Protein AF-A0A925X0X8-F1 (afdb_monomer_lite)

Foldseek 3Di:
DDDDDDDDDDDDCPDPDPDQLKDWDDDVVLPDIDIFQFDDPDVRSNVVNVVVRVVCCVVVVVVSVVVVPPPPPDD

Secondary structure (DSSP, 8-state):
-------------TTT-SS--EEEEEEGGGTEEEEEE--SSTHHHHHHHHHHHHHHHHHHHHHHHHHSS------

Sequence (75 aa):
MSFSLDYALKTHPGLVRPLNEDAIGADPSCGLFVLADGLGGYNAGEVASVMAISSVLERLASAIDKFDEDDGAFT

pLDDT: mean 86.17, std 13.56, range [43.5, 97.81]

Structure (mmCIF, N/CA/C/O backbone):
data_AF-A0A925X0X8-F1
#
_entry.id   AF-A0A925X0X8-F1
#
loop_
_atom_site.group_PDB
_atom_site.id
_atom_site.type_symbol
_atom_site.label_atom_id
_atom_site.label_alt_id
_atom_site.label_comp_id
_atom_site.label_asym_id
_atom_site.label_entity_id
_atom_site.label_seq_id
_atom_site.pdbx_PDB_ins_code
_atom_site.Cartn_x
_atom_site.Cartn_y
_atom_site.Cartn_z
_atom_site.occupancy
_atom_site.B_iso_or_equiv
_atom_site.auth_seq_id
_atom_site.auth_comp_id
_atom_site.auth_asym_id
_atom_site.auth_atom_id
_atom_site.pdbx_PDB_model_num
ATOM 1 N N . MET A 1 1 ? 11.802 -7.704 -25.750 1.00 49.00 1 MET A N 1
ATOM 2 C CA . MET A 1 1 ? 11.077 -8.932 -25.348 1.00 49.00 1 MET A CA 1
ATOM 3 C C . MET A 1 1 ? 9.838 -8.451 -24.609 1.00 49.00 1 MET A C 1
ATOM 5 O O . MET A 1 1 ? 10.012 -7.705 -23.662 1.00 49.00 1 MET A O 1
ATOM 9 N N . SER A 1 2 ? 8.622 -8.734 -25.083 1.00 69.06 2 SER A N 1
ATOM 10 C CA . SER A 1 2 ? 7.400 -8.292 -24.391 1.00 69.06 2 SER A CA 1
ATOM 11 C C . SER A 1 2 ? 6.967 -9.390 -23.424 1.00 69.06 2 SER A C 1
ATOM 13 O O . SER A 1 2 ? 6.768 -10.530 -23.845 1.00 69.06 2 SER A O 1
ATOM 15 N N . PHE A 1 3 ? 6.870 -9.056 -22.140 1.00 70.81 3 PHE A N 1
ATOM 16 C CA . PHE A 1 3 ? 6.260 -9.908 -21.126 1.00 70.81 3 PHE A CA 1
ATOM 17 C C . PHE A 1 3 ? 4.834 -9.409 -20.882 1.00 70.81 3 PHE A C 1
ATOM 19 O O . PHE A 1 3 ? 4.608 -8.208 -20.760 1.00 70.81 3 PHE A O 1
ATOM 26 N N . SER A 1 4 ? 3.870 -10.328 -20.853 1.00 80.38 4 SER A N 1
ATOM 27 C CA . SER A 1 4 ? 2.479 -10.048 -20.492 1.00 80.38 4 SER A CA 1
ATOM 28 C C . SER A 1 4 ? 2.211 -10.680 -19.132 1.00 80.38 4 SER A C 1
ATOM 30 O O . SER A 1 4 ? 2.595 -11.828 -18.904 1.00 80.38 4 SER A O 1
ATOM 32 N N . LEU A 1 5 ? 1.616 -9.909 -18.224 1.00 85.12 5 LEU A N 1
ATOM 33 C CA . LEU A 1 5 ? 1.381 -10.314 -16.847 1.00 85.12 5 LEU A CA 1
ATOM 34 C C . LEU A 1 5 ? -0.116 -10.257 -16.542 1.00 85.12 5 LEU A C 1
ATOM 36 O O . LEU A 1 5 ? -0.706 -9.178 -16.519 1.00 85.12 5 LEU A O 1
ATOM 40 N N . ASP A 1 6 ? -0.711 -11.417 -16.279 1.00 92.50 6 ASP A N 1
ATOM 41 C CA . ASP A 1 6 ? -2.077 -11.514 -15.772 1.00 92.50 6 ASP A CA 1
ATOM 42 C C . ASP A 1 6 ? -2.070 -11.318 -14.254 1.00 92.50 6 ASP A C 1
ATOM 44 O O . ASP A 1 6 ? -1.343 -12.002 -13.529 1.00 92.50 6 ASP A O 1
ATOM 48 N N . TYR A 1 7 ? -2.881 -10.388 -13.753 1.00 93.25 7 TYR A N 1
ATOM 49 C CA . TYR A 1 7 ? -2.918 -10.067 -12.329 1.00 93.25 7 TYR A CA 1
ATOM 50 C C . TYR A 1 7 ? -4.317 -9.665 -11.859 1.00 93.25 7 TYR A C 1
ATOM 52 O O . TYR A 1 7 ? -5.187 -9.279 -12.638 1.00 93.25 7 TYR A O 1
ATOM 60 N N . ALA A 1 8 ? -4.524 -9.743 -10.546 1.00 95.88 8 ALA A N 1
ATOM 61 C CA . ALA A 1 8 ? -5.718 -9.256 -9.875 1.00 95.88 8 ALA A CA 1
ATOM 62 C C . ALA A 1 8 ? -5.338 -8.668 -8.514 1.00 95.88 8 ALA A C 1
ATOM 64 O O . ALA A 1 8 ? -4.409 -9.138 -7.859 1.00 95.88 8 ALA A O 1
ATOM 65 N N . LEU A 1 9 ? -6.086 -7.658 -8.080 1.00 96.50 9 LEU A N 1
ATOM 66 C CA . LEU A 1 9 ? -5.911 -6.996 -6.792 1.00 96.50 9 LEU A CA 1
ATOM 67 C C . LEU A 1 9 ? -7.177 -7.198 -5.956 1.00 96.50 9 LEU A C 1
ATOM 69 O O . LEU A 1 9 ? -8.287 -6.948 -6.425 1.00 96.50 9 LEU A O 1
ATOM 73 N N . LYS A 1 10 ? -7.022 -7.667 -4.715 1.00 96.81 10 LYS A N 1
ATOM 74 C CA . LYS A 1 10 ? -8.122 -7.802 -3.755 1.00 96.81 10 LYS A CA 1
ATOM 75 C C . LYS A 1 10 ? -7.615 -7.612 -2.329 1.00 96.81 10 LYS A C 1
ATOM 77 O O . LYS A 1 10 ? -6.611 -8.205 -1.955 1.00 96.81 10 LYS A O 1
ATOM 82 N N . THR A 1 11 ? -8.343 -6.836 -1.532 1.00 96.44 11 THR A N 1
ATOM 83 C CA . THR A 1 11 ? -8.105 -6.673 -0.090 1.00 96.44 11 THR A CA 1
ATOM 84 C C . THR A 1 11 ? -9.429 -6.760 0.682 1.00 96.44 11 THR A C 1
ATOM 86 O O . THR A 1 11 ? -10.503 -6.641 0.084 1.00 96.44 11 THR A O 1
ATOM 89 N N . HIS A 1 12 ? -9.374 -7.044 1.987 1.00 95.50 12 HIS A N 1
ATOM 90 C CA . HIS A 1 12 ? -10.541 -7.191 2.860 1.00 95.50 12 HIS A CA 1
ATOM 91 C C . HIS A 1 12 ? -10.184 -6.826 4.313 1.00 95.50 12 HIS A C 1
ATOM 93 O O . HIS A 1 12 ? -9.164 -7.308 4.798 1.00 95.50 12 HIS A O 1
ATOM 99 N N . PRO A 1 13 ? -11.054 -6.130 5.073 1.00 93.62 13 PRO A N 1
ATOM 100 C CA . PRO A 1 13 ? -10.815 -5.759 6.484 1.00 93.62 13 PRO A CA 1
ATOM 101 C C . PRO A 1 13 ? -10.717 -6.940 7.480 1.00 93.62 13 PRO A C 1
ATOM 103 O O . PRO A 1 13 ? -10.618 -6.758 8.693 1.00 93.62 13 PRO A O 1
ATOM 106 N N . GLY A 1 14 ? -10.778 -8.181 6.999 1.00 95.25 14 GLY A N 1
ATOM 107 C CA . GLY A 1 14 ? -11.002 -9.365 7.834 1.00 95.25 14 GLY A CA 1
ATOM 108 C C . GLY A 1 14 ? -12.379 -9.386 8.521 1.00 95.25 14 GLY A C 1
ATOM 109 O O . GLY A 1 14 ? -13.337 -8.791 8.041 1.00 95.25 14 GLY A O 1
ATOM 110 N N . LEU A 1 15 ? -12.484 -10.132 9.626 1.00 96.56 15 LEU A N 1
ATOM 111 C CA . LEU A 1 15 ? -13.744 -10.364 10.358 1.00 96.56 15 LEU A CA 1
ATOM 112 C C . LEU A 1 15 ? -13.915 -9.479 11.604 1.00 96.56 15 LEU A C 1
ATOM 114 O O . LEU A 1 15 ? -14.983 -9.475 12.208 1.00 96.56 15 LEU A O 1
ATOM 118 N N . VAL A 1 16 ? -12.849 -8.794 12.028 1.00 94.44 16 VAL A N 1
ATOM 119 C CA . VAL A 1 16 ? -12.774 -8.119 13.337 1.00 94.44 16 VAL A CA 1
ATOM 120 C C . VAL A 1 16 ? -12.692 -6.604 13.194 1.00 94.44 16 VAL A C 1
ATOM 122 O O . VAL A 1 16 ? -13.302 -5.883 13.980 1.00 94.44 16 VAL A O 1
ATOM 125 N N . ARG A 1 17 ? -11.919 -6.108 12.221 1.00 89.44 17 ARG A N 1
ATOM 126 C CA . ARG A 1 17 ? -11.711 -4.670 12.053 1.00 89.44 17 ARG A CA 1
ATOM 127 C C . ARG A 1 17 ? -12.907 -4.057 11.314 1.00 89.44 17 ARG A C 1
ATOM 129 O O . ARG A 1 17 ? -13.367 -4.639 10.334 1.00 89.44 17 ARG A O 1
ATOM 136 N N . PRO A 1 18 ? -13.402 -2.886 11.750 1.00 87.94 18 PRO A N 1
ATOM 137 C CA . PRO A 1 18 ? -14.500 -2.199 11.070 1.00 87.94 18 PRO A CA 1
ATOM 138 C C . PRO A 1 18 ? -14.058 -1.509 9.773 1.00 87.94 18 PRO A C 1
ATOM 140 O O . PRO A 1 18 ? -14.888 -1.238 8.912 1.00 87.94 18 PRO A O 1
ATOM 143 N N . LEU A 1 19 ? -12.764 -1.207 9.648 1.00 89.88 19 LEU A N 1
ATOM 144 C CA . LEU A 1 19 ? -12.165 -0.508 8.518 1.00 89.88 19 LEU A CA 1
ATOM 145 C C . LEU A 1 19 ? -10.940 -1.277 8.036 1.00 89.88 19 LEU A C 1
ATOM 147 O O . LEU A 1 19 ? -10.253 -1.928 8.828 1.00 89.88 19 LEU A O 1
ATOM 151 N N . ASN A 1 20 ? -10.703 -1.206 6.730 1.00 93.62 20 ASN A N 1
ATOM 152 C CA . ASN A 1 20 ? -9.522 -1.773 6.110 1.00 93.62 20 ASN A CA 1
ATOM 153 C C . ASN A 1 20 ? -8.466 -0.678 5.973 1.00 93.62 20 ASN A C 1
ATOM 155 O O . ASN A 1 20 ? -8.686 0.279 5.239 1.00 93.62 20 ASN A O 1
ATOM 159 N N . GLU A 1 21 ? -7.348 -0.819 6.676 1.00 94.94 21 GLU A N 1
ATOM 160 C CA . GLU A 1 21 ? -6.218 0.107 6.558 1.00 94.94 21 GLU A CA 1
ATOM 161 C C . GLU A 1 21 ? -5.185 -0.396 5.530 1.00 94.94 21 GLU A C 1
ATOM 163 O O . GLU A 1 21 ? -4.213 0.302 5.252 1.00 94.94 21 GLU A O 1
ATOM 168 N N . ASP A 1 22 ? -5.413 -1.557 4.904 1.00 95.31 22 ASP A N 1
ATOM 169 C CA . ASP A 1 22 ? -4.569 -2.084 3.833 1.00 95.31 22 ASP A CA 1
ATOM 170 C C . ASP A 1 22 ? -4.905 -1.412 2.491 1.00 95.31 22 ASP A C 1
ATOM 172 O O . ASP A 1 22 ? -6.067 -1.368 2.074 1.00 95.31 22 ASP A O 1
ATOM 176 N N . ALA A 1 23 ? -3.880 -0.997 1.749 1.00 96.62 23 ALA A N 1
ATOM 177 C CA . ALA A 1 23 ? -3.996 -0.520 0.374 1.00 96.62 23 ALA A CA 1
ATOM 178 C C . ALA A 1 23 ? -3.123 -1.361 -0.568 1.00 96.62 23 ALA A C 1
ATOM 180 O O . ALA A 1 23 ? -2.015 -1.767 -0.222 1.00 96.62 23 ALA A O 1
ATOM 181 N N . ILE A 1 24 ? -3.623 -1.616 -1.777 1.00 97.81 24 ILE A N 1
ATOM 182 C CA . ILE A 1 24 ? -2.921 -2.359 -2.830 1.00 97.81 24 ILE A CA 1
ATOM 183 C C . ILE A 1 24 ? -2.957 -1.573 -4.136 1.00 97.81 24 ILE A C 1
ATOM 185 O O . ILE A 1 24 ? -3.976 -0.972 -4.473 1.00 97.81 24 ILE A O 1
ATOM 189 N N . GLY A 1 25 ? -1.859 -1.603 -4.882 1.00 96.50 25 GLY A N 1
ATOM 190 C CA . GLY A 1 25 ? -1.735 -0.949 -6.180 1.00 96.50 25 GLY A CA 1
ATOM 191 C C . GLY A 1 25 ? -0.796 -1.715 -7.101 1.00 96.50 25 GLY A C 1
ATOM 192 O O . GLY A 1 25 ? 0.013 -2.526 -6.650 1.00 96.50 25 GLY A O 1
ATOM 193 N N . ALA A 1 26 ? -0.917 -1.473 -8.400 1.00 95.19 26 ALA A N 1
ATOM 194 C CA . ALA A 1 26 ? -0.046 -2.069 -9.401 1.00 95.19 26 ALA A CA 1
ATOM 195 C C . ALA A 1 26 ? 0.128 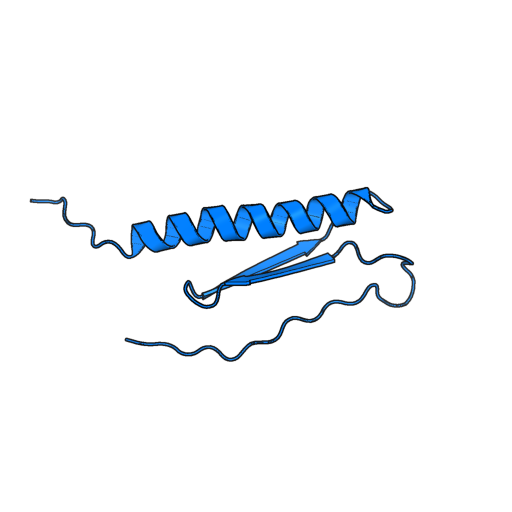-1.123 -10.588 1.00 95.19 26 ALA A C 1
ATOM 197 O O . ALA A 1 26 ? -0.820 -0.437 -10.973 1.00 95.19 26 ALA A O 1
ATOM 198 N N . ASP A 1 27 ? 1.314 -1.156 -11.180 1.00 92.12 27 ASP A N 1
ATOM 199 C CA . ASP A 1 27 ? 1.606 -0.610 -12.497 1.00 92.12 27 ASP A CA 1
ATOM 200 C C . ASP A 1 27 ? 2.240 -1.719 -13.357 1.00 92.12 27 ASP A C 1
ATOM 202 O O . ASP A 1 27 ? 3.440 -1.990 -13.269 1.00 92.12 27 ASP A O 1
ATOM 206 N N . PRO A 1 28 ? 1.435 -2.407 -14.183 1.00 88.88 28 PRO A N 1
ATOM 207 C CA . PRO A 1 28 ? 1.912 -3.509 -15.012 1.00 88.88 28 PRO A CA 1
ATOM 208 C C . PR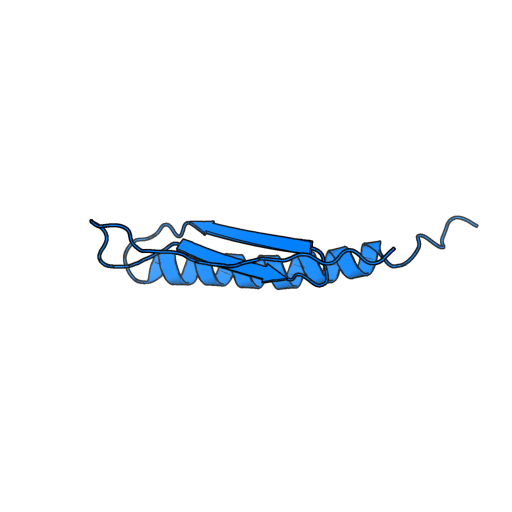O A 1 28 ? 2.873 -3.070 -16.112 1.00 88.88 28 PRO A C 1
ATOM 210 O O . PRO A 1 28 ? 3.613 -3.914 -16.613 1.00 88.88 28 PRO A O 1
ATOM 213 N N . SER A 1 29 ? 2.859 -1.788 -16.500 1.00 85.56 29 SER A N 1
ATOM 214 C CA . SER A 1 29 ? 3.719 -1.279 -17.574 1.00 85.56 29 SER A CA 1
ATOM 215 C C . SER A 1 29 ? 5.199 -1.372 -17.200 1.00 85.56 29 SER A C 1
ATOM 217 O O . SER A 1 29 ? 6.022 -1.710 -18.046 1.00 85.56 29 SER A O 1
ATOM 219 N N . CYS A 1 30 ? 5.500 -1.203 -15.910 1.00 86.00 30 CYS A N 1
ATOM 220 C CA . CYS A 1 30 ? 6.825 -1.365 -15.323 1.00 86.00 30 CYS A CA 1
ATOM 221 C C . CYS A 1 30 ? 6.950 -2.630 -14.444 1.00 86.00 30 CYS A C 1
ATOM 223 O O . CYS A 1 30 ? 7.940 -2.806 -13.734 1.00 86.00 30 CYS A O 1
ATOM 225 N N . GLY A 1 31 ? 5.956 -3.531 -14.470 1.00 88.31 31 GLY A N 1
ATOM 226 C CA . GLY A 1 31 ? 5.955 -4.764 -13.672 1.00 88.31 31 GLY A CA 1
ATOM 227 C C . GLY A 1 31 ? 5.896 -4.545 -12.152 1.00 88.31 31 GLY A C 1
ATOM 228 O O . GLY A 1 31 ? 6.345 -5.406 -11.391 1.00 88.31 31 GLY A O 1
ATOM 229 N N . LEU A 1 32 ? 5.364 -3.409 -11.696 1.00 91.69 32 LEU A N 1
ATOM 230 C CA . LEU A 1 32 ? 5.367 -2.989 -10.296 1.00 91.69 32 LEU A CA 1
ATOM 231 C C . LEU A 1 32 ? 4.070 -3.373 -9.571 1.00 91.69 32 LEU A C 1
ATOM 233 O O . LEU A 1 32 ? 2.965 -3.145 -10.057 1.00 91.69 32 LEU A O 1
ATOM 237 N N . PHE A 1 33 ? 4.210 -3.889 -8.351 1.00 95.31 33 PHE A N 1
ATOM 238 C CA . PHE A 1 33 ? 3.110 -4.208 -7.438 1.00 95.31 33 PHE A CA 1
ATOM 239 C C . PHE A 1 33 ? 3.449 -3.698 -6.047 1.00 95.31 33 PHE A C 1
ATOM 241 O O . PHE A 1 33 ? 4.588 -3.829 -5.595 1.00 95.31 33 PHE A O 1
ATOM 248 N N . VAL A 1 34 ? 2.464 -3.131 -5.357 1.00 96.50 34 VAL A N 1
ATOM 249 C CA . VAL A 1 34 ? 2.667 -2.492 -4.058 1.00 96.50 34 VAL A CA 1
ATOM 250 C C . VAL A 1 34 ? 1.532 -2.874 -3.109 1.00 96.50 34 VAL A C 1
ATOM 252 O O . VAL A 1 34 ? 0.359 -2.855 -3.479 1.00 96.50 34 VAL A O 1
ATOM 255 N N . LEU A 1 35 ? 1.897 -3.207 -1.873 1.00 96.62 35 LEU A N 1
ATOM 256 C CA . LEU A 1 35 ? 1.005 -3.430 -0.737 1.00 96.62 35 LEU A CA 1
ATOM 257 C C . LEU A 1 35 ? 1.485 -2.543 0.415 1.00 96.62 35 LEU A C 1
ATOM 259 O O . LEU A 1 35 ? 2.678 -2.533 0.722 1.00 96.62 35 LEU A O 1
ATOM 263 N N . ALA A 1 36 ? 0.564 -1.826 1.050 1.00 96.50 36 ALA A N 1
ATOM 264 C CA . ALA A 1 36 ? 0.829 -0.994 2.216 1.00 96.50 36 ALA A CA 1
ATOM 265 C C . ALA A 1 36 ? -0.175 -1.325 3.330 1.00 96.50 36 ALA A C 1
ATOM 267 O O . ALA A 1 36 ? -1.379 -1.228 3.114 1.00 96.50 36 ALA A O 1
ATOM 268 N N . ASP A 1 37 ? 0.330 -1.700 4.508 1.00 94.00 37 ASP A N 1
ATOM 269 C CA . ASP A 1 37 ? -0.450 -1.909 5.738 1.00 94.00 37 ASP A CA 1
ATOM 270 C C . ASP A 1 37 ? -0.464 -0.594 6.530 1.00 94.00 37 ASP A C 1
ATOM 272 O O . ASP A 1 37 ? 0.580 -0.104 6.981 1.00 94.00 37 ASP A O 1
ATOM 276 N N . GLY A 1 38 ? -1.632 0.038 6.600 1.00 92.75 38 GLY A N 1
ATOM 277 C CA . GLY A 1 38 ? -1.826 1.304 7.286 1.00 92.75 38 GLY A CA 1
ATOM 278 C C . GLY A 1 38 ? -1.896 1.121 8.796 1.00 92.75 38 GLY A C 1
ATOM 279 O O . GLY A 1 38 ? -2.710 0.365 9.311 1.00 92.75 38 GLY A O 1
ATOM 280 N N . LEU A 1 39 ? -1.086 1.885 9.529 1.00 86.38 39 LEU A N 1
ATOM 281 C CA . LEU A 1 39 ? -1.103 1.912 10.990 1.00 86.38 39 LEU A CA 1
ATOM 282 C C . LEU A 1 39 ? -1.513 3.308 11.462 1.00 86.38 39 LEU A C 1
ATOM 284 O O . LEU A 1 39 ? -0.911 4.304 11.066 1.00 86.38 39 LEU A O 1
ATOM 288 N N . GLY A 1 40 ? -2.518 3.39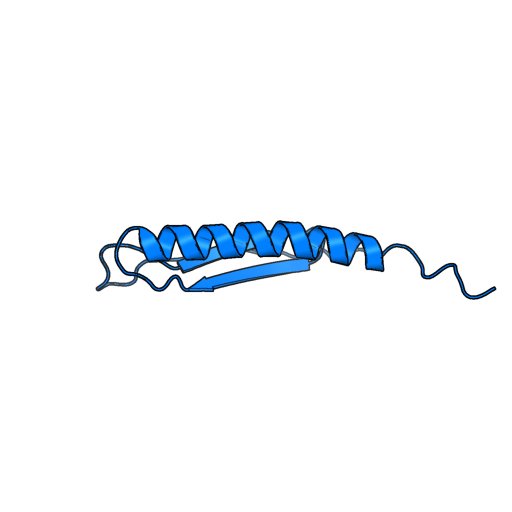8 12.331 1.00 82.38 40 GLY A N 1
ATOM 289 C CA . GLY A 1 40 ? -2.942 4.682 12.901 1.00 82.38 40 GLY A CA 1
ATOM 290 C C . GLY A 1 40 ? -4.303 4.650 13.585 1.00 82.38 40 GLY A C 1
ATOM 291 O O . GLY A 1 40 ? -4.547 5.461 14.480 1.00 82.38 40 GLY A O 1
ATOM 292 N N . GLY A 1 41 ? -5.151 3.683 13.224 1.00 74.75 41 GLY A N 1
ATOM 293 C CA . GLY A 1 41 ? -6.514 3.571 13.716 1.00 74.75 41 GLY A CA 1
ATOM 294 C C . GLY A 1 41 ? -7.456 4.536 12.991 1.00 74.75 41 GLY A C 1
ATOM 295 O O . GLY A 1 41 ? -7.148 5.713 12.783 1.00 74.75 41 GLY A O 1
ATOM 296 N N . TYR A 1 42 ? -8.654 4.047 12.663 1.00 73.12 42 TYR A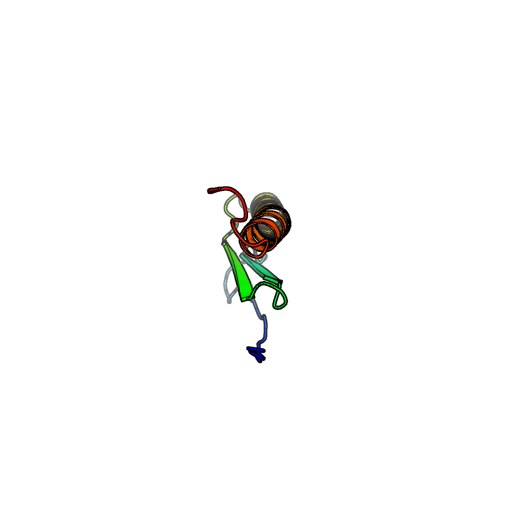 N 1
ATOM 297 C CA . TYR A 1 42 ? -9.668 4.779 11.894 1.00 73.12 42 TYR A CA 1
ATOM 298 C C . TYR A 1 42 ? -9.142 5.239 10.520 1.00 73.12 42 TYR A C 1
ATOM 300 O O . TYR A 1 42 ? -8.569 4.453 9.777 1.00 73.12 42 TYR A O 1
ATOM 308 N N . ASN A 1 43 ? -9.355 6.509 10.165 1.00 78.00 43 ASN A N 1
ATOM 309 C CA . ASN A 1 43 ? -9.032 7.053 8.847 1.00 78.00 43 ASN A CA 1
ATOM 310 C C . ASN A 1 43 ? -7.534 7.365 8.692 1.00 78.00 43 ASN A C 1
ATOM 312 O O . ASN A 1 43 ? -7.083 7.656 7.589 1.00 78.00 43 ASN A O 1
ATOM 316 N N . ALA A 1 44 ? -6.752 7.365 9.780 1.00 87.44 44 ALA A N 1
ATOM 317 C CA . ALA A 1 44 ? -5.341 7.735 9.715 1.00 87.44 44 ALA A CA 1
ATOM 318 C C . ALA A 1 44 ? -4.501 6.656 9.018 1.00 87.44 44 ALA A C 1
ATOM 320 O O . ALA A 1 44 ? -3.674 6.996 8.170 1.00 87.44 44 ALA A O 1
ATOM 321 N N . GLY A 1 45 ? -4.732 5.374 9.335 1.00 89.06 45 GLY A N 1
ATOM 322 C CA . GLY A 1 45 ? -4.025 4.270 8.686 1.00 89.06 45 GLY A CA 1
ATOM 323 C C . GLY A 1 45 ? -4.429 4.112 7.223 1.00 89.06 45 GLY A C 1
ATOM 324 O O . GLY A 1 45 ? -3.550 3.987 6.378 1.00 89.06 45 GLY A O 1
ATOM 325 N N . GLU A 1 46 ? -5.722 4.232 6.906 1.00 91.56 46 GLU A N 1
ATOM 326 C CA . GLU A 1 46 ? -6.221 4.229 5.520 1.00 91.56 46 GLU A CA 1
ATOM 327 C C . GLU A 1 46 ? -5.560 5.327 4.671 1.00 91.56 46 GLU A C 1
ATOM 329 O O . GLU A 1 46 ? -5.038 5.071 3.586 1.00 91.56 46 GLU A O 1
ATOM 334 N N . VAL A 1 47 ? -5.531 6.564 5.173 1.00 93.75 47 VAL A N 1
ATOM 335 C CA . VAL A 1 47 ? -4.919 7.679 4.440 1.00 93.75 47 VAL A CA 1
ATOM 336 C C . VAL A 1 47 ? -3.4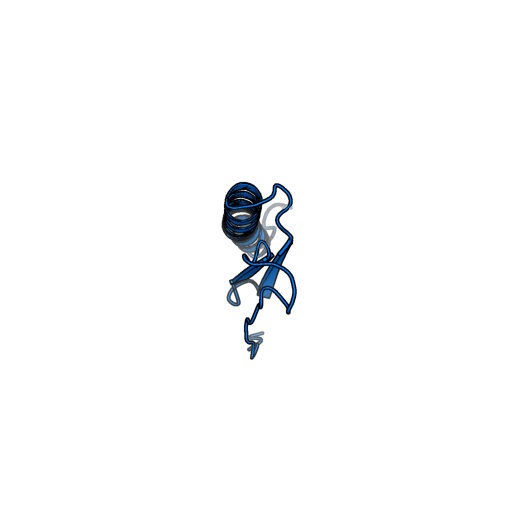15 7.452 4.277 1.00 93.75 47 VAL A C 1
ATOM 338 O O . VAL A 1 47 ? -2.876 7.681 3.192 1.00 93.75 47 VAL A O 1
ATOM 341 N N . ALA A 1 48 ? -2.733 6.959 5.315 1.00 94.62 48 ALA A N 1
ATOM 342 C CA . ALA A 1 48 ? -1.308 6.651 5.252 1.00 94.62 48 ALA A CA 1
ATOM 343 C C . ALA A 1 48 ? -0.980 5.567 4.211 1.00 94.62 48 ALA A C 1
ATOM 345 O O . ALA A 1 48 ? -0.052 5.753 3.419 1.00 94.62 48 ALA A O 1
ATOM 346 N N . SER A 1 49 ? -1.736 4.466 4.171 1.00 95.88 49 SER A N 1
ATOM 347 C CA . SER A 1 49 ? -1.491 3.379 3.220 1.00 95.88 49 SER A CA 1
ATOM 348 C C . SER A 1 49 ? -1.789 3.798 1.781 1.00 95.88 49 SER A C 1
ATOM 350 O O . SER A 1 49 ? -0.974 3.532 0.896 1.00 95.88 49 SER A O 1
ATOM 352 N N . VAL A 1 50 ? -2.868 4.549 1.537 1.00 95.38 50 VAL A N 1
ATOM 353 C CA . VAL A 1 50 ? -3.166 5.115 0.207 1.00 95.38 50 VAL A CA 1
ATOM 354 C C . VAL A 1 50 ? -2.061 6.069 -0.255 1.00 95.38 50 VAL A C 1
ATOM 356 O O . VAL A 1 50 ? -1.605 5.977 -1.397 1.00 95.38 50 VAL A O 1
ATOM 359 N N . MET A 1 51 ? -1.580 6.958 0.621 1.00 96.44 51 MET A N 1
ATOM 360 C CA . MET A 1 51 ? -0.467 7.859 0.290 1.00 96.44 51 MET A CA 1
ATOM 361 C C . MET A 1 51 ? 0.822 7.093 -0.023 1.00 96.44 51 MET A C 1
ATOM 363 O O . MET A 1 51 ? 1.550 7.483 -0.940 1.00 96.44 51 MET A O 1
ATOM 367 N N . ALA A 1 52 ? 1.099 6.007 0.704 1.00 96.44 52 ALA A N 1
ATOM 368 C CA . ALA A 1 52 ? 2.255 5.158 0.449 1.00 96.44 52 ALA A CA 1
ATOM 369 C C . ALA A 1 52 ? 2.177 4.506 -0.939 1.00 96.44 52 ALA A C 1
ATOM 371 O O . ALA A 1 52 ? 3.137 4.615 -1.701 1.00 96.44 52 ALA A O 1
ATOM 372 N N . ILE A 1 53 ? 1.035 3.908 -1.305 1.00 97.38 53 ILE A N 1
ATOM 373 C CA . ILE A 1 53 ? 0.833 3.322 -2.641 1.00 97.38 53 ILE A CA 1
ATOM 374 C C . ILE A 1 53 ? 1.052 4.371 -3.733 1.00 97.38 53 ILE A C 1
ATOM 376 O O . ILE A 1 53 ? 1.884 4.156 -4.614 1.00 97.38 53 ILE A O 1
ATOM 380 N N . SER A 1 54 ? 0.365 5.514 -3.654 1.00 95.88 54 SER A N 1
ATOM 381 C CA . SER A 1 54 ? 0.466 6.573 -4.667 1.00 95.88 54 SER A CA 1
ATOM 382 C C . SER A 1 54 ? 1.903 7.071 -4.832 1.00 95.88 54 SER A C 1
ATOM 384 O O . SER A 1 54 ? 2.409 7.145 -5.948 1.00 95.88 54 SER A O 1
ATOM 386 N N . SER A 1 55 ? 2.591 7.332 -3.716 1.00 96.38 55 SER A N 1
ATOM 387 C CA . SER A 1 55 ? 3.975 7.821 -3.734 1.00 96.38 55 SER A CA 1
ATOM 388 C C . SER A 1 55 ? 4.950 6.793 -4.305 1.00 96.38 55 SER A C 1
ATOM 390 O O . SER A 1 55 ? 5.905 7.159 -4.990 1.00 96.38 55 SER A O 1
ATOM 392 N N . VAL A 1 56 ? 4.756 5.509 -3.995 1.00 95.94 56 VAL A N 1
ATOM 393 C CA . VAL A 1 56 ? 5.626 4.435 -4.486 1.00 95.94 56 VAL A CA 1
ATOM 394 C C . VAL A 1 56 ? 5.415 4.225 -5.978 1.00 95.94 56 VAL A C 1
ATOM 396 O O . VAL A 1 56 ? 6.404 4.190 -6.705 1.00 95.94 56 VAL A O 1
ATOM 399 N N . LEU A 1 57 ? 4.162 4.137 -6.436 1.00 95.12 57 LEU A N 1
ATOM 400 C CA . LEU A 1 57 ? 3.852 3.967 -7.856 1.00 95.12 57 LEU A CA 1
ATOM 401 C C . LEU A 1 57 ? 4.424 5.121 -8.684 1.00 95.12 57 LEU A C 1
ATOM 403 O O . LEU A 1 57 ? 5.168 4.872 -9.622 1.00 95.12 57 LEU A O 1
ATOM 407 N N . GLU A 1 58 ? 4.177 6.372 -8.291 1.00 93.56 58 GLU A N 1
ATOM 408 C CA . GLU A 1 58 ? 4.675 7.542 -9.026 1.00 93.56 58 GLU A CA 1
ATOM 409 C C . GLU A 1 58 ? 6.210 7.577 -9.093 1.00 93.56 58 GLU A C 1
ATOM 411 O O . GLU A 1 58 ? 6.803 7.750 -10.164 1.00 93.56 58 GLU A O 1
ATOM 416 N N . ARG A 1 59 ? 6.876 7.409 -7.943 1.00 94.19 59 ARG A N 1
ATOM 417 C CA . ARG A 1 59 ? 8.332 7.584 -7.849 1.00 94.19 59 ARG A CA 1
ATOM 418 C C . ARG A 1 59 ? 9.103 6.416 -8.444 1.00 94.19 59 ARG A C 1
ATOM 420 O O . ARG A 1 59 ? 10.166 6.651 -9.012 1.00 94.19 59 ARG A O 1
ATOM 427 N N . LEU A 1 60 ? 8.615 5.184 -8.283 1.00 92.00 60 LEU A N 1
ATOM 428 C CA . LEU A 1 60 ? 9.283 4.011 -8.840 1.00 92.00 60 LEU A CA 1
ATOM 429 C C . LEU A 1 60 ? 8.989 3.840 -10.324 1.00 92.00 60 LEU A C 1
ATOM 431 O O . LEU A 1 60 ? 9.941 3.554 -11.037 1.00 92.00 60 LEU A O 1
ATOM 435 N N . ALA A 1 61 ? 7.768 4.090 -10.810 1.00 88.44 61 ALA A N 1
ATOM 436 C CA . ALA A 1 61 ? 7.503 4.062 -12.253 1.00 88.44 61 ALA A CA 1
ATOM 437 C C . ALA A 1 61 ? 8.417 5.059 -12.986 1.00 88.44 61 ALA A C 1
ATOM 439 O O . ALA A 1 61 ? 9.180 4.677 -13.867 1.00 88.44 61 ALA A O 1
ATOM 440 N N . SER A 1 62 ? 8.489 6.301 -12.490 1.00 88.12 62 SER A N 1
ATOM 441 C CA . SER A 1 62 ? 9.388 7.328 -13.040 1.00 88.12 62 SER A CA 1
ATOM 442 C C . SER A 1 62 ? 10.879 6.978 -12.941 1.00 88.12 62 SER A C 1
ATOM 444 O O . SER A 1 62 ? 11.694 7.543 -13.669 1.00 88.12 62 SER A O 1
ATOM 446 N N . ALA A 1 63 ? 11.275 6.149 -11.972 1.00 89.00 63 ALA A N 1
ATOM 447 C CA . ALA A 1 63 ? 12.658 5.705 -11.836 1.00 89.00 63 ALA A CA 1
ATOM 448 C C . ALA A 1 63 ? 12.955 4.553 -12.798 1.00 89.00 63 ALA A C 1
ATOM 450 O O . ALA A 1 63 ? 13.998 4.580 -13.439 1.00 89.00 63 ALA A O 1
ATOM 451 N N . ILE A 1 64 ? 12.041 3.586 -12.916 1.00 85.94 64 ILE A N 1
ATOM 452 C CA . ILE A 1 64 ? 12.148 2.439 -13.823 1.00 85.94 64 ILE A CA 1
ATOM 453 C C . ILE A 1 64 ? 12.222 2.920 -15.274 1.00 85.94 64 ILE A C 1
ATOM 455 O O . ILE A 1 64 ? 13.132 2.499 -15.979 1.00 85.94 64 ILE A O 1
ATOM 459 N N . ASP A 1 65 ? 11.385 3.882 -15.668 1.00 81.38 65 ASP A N 1
ATOM 460 C CA . ASP A 1 65 ? 11.435 4.486 -17.008 1.00 81.38 65 ASP A CA 1
ATOM 461 C C . ASP A 1 65 ? 12.820 5.073 -17.339 1.00 81.38 65 ASP A C 1
ATOM 463 O O . ASP A 1 65 ? 13.270 5.011 -18.476 1.00 81.38 65 ASP A O 1
ATOM 467 N N . LYS A 1 66 ? 13.536 5.613 -16.343 1.00 76.81 66 LYS A N 1
ATOM 468 C CA . LYS A 1 66 ? 14.888 6.172 -16.527 1.00 76.81 66 LYS A CA 1
ATOM 469 C C . LYS A 1 66 ? 15.992 5.119 -16.582 1.00 76.81 66 LYS A C 1
ATOM 471 O O . LYS A 1 66 ? 17.082 5.447 -17.027 1.00 76.81 66 LYS A O 1
ATOM 476 N N . PHE A 1 67 ? 15.745 3.908 -16.083 1.00 67.06 67 PHE A N 1
ATOM 477 C CA . PHE A 1 67 ? 16.675 2.779 -16.212 1.00 67.06 67 PHE A CA 1
ATOM 478 C C . PHE A 1 67 ? 16.496 2.028 -17.535 1.00 67.06 67 PHE A C 1
ATOM 480 O O . PHE A 1 67 ? 17.391 1.280 -17.920 1.00 67.06 67 PHE A O 1
ATOM 487 N N . ASP A 1 68 ? 15.347 2.199 -18.194 1.00 64.06 68 ASP A N 1
ATOM 488 C CA . ASP A 1 68 ? 15.072 1.640 -19.522 1.00 64.06 68 ASP A CA 1
ATOM 489 C C . ASP A 1 68 ? 15.583 2.555 -20.656 1.00 64.06 68 ASP A C 1
ATOM 491 O O . ASP A 1 68 ? 15.656 2.127 -21.806 1.00 64.06 68 ASP A O 1
ATOM 495 N N . GLU A 1 69 ? 15.998 3.790 -20.332 1.00 61.16 69 GLU A N 1
ATOM 496 C CA . GLU A 1 69 ? 16.916 4.555 -21.181 1.00 61.16 69 GLU A CA 1
ATOM 497 C C . GLU A 1 69 ? 18.289 3.881 -21.122 1.00 61.16 69 GLU A C 1
ATOM 499 O O . GLU A 1 69 ? 18.880 3.711 -20.053 1.00 61.16 69 GLU A O 1
ATOM 504 N N . ASP A 1 70 ? 18.793 3.460 -22.277 1.00 57.31 70 ASP A N 1
ATOM 505 C CA . ASP A 1 70 ? 20.098 2.842 -22.402 1.00 57.31 70 ASP A CA 1
ATOM 506 C C . ASP A 1 70 ? 21.175 3.775 -21.831 1.00 57.31 70 ASP A C 1
ATOM 508 O O . ASP A 1 70 ? 21.250 4.945 -22.202 1.00 57.31 70 ASP A O 1
ATOM 512 N N . ASP A 1 71 ? 22.013 3.243 -20.927 1.00 58.94 71 ASP A N 1
ATOM 513 C CA . ASP A 1 71 ? 23.241 3.859 -20.403 1.00 58.94 71 ASP A CA 1
ATOM 514 C C . ASP A 1 71 ? 24.204 4.18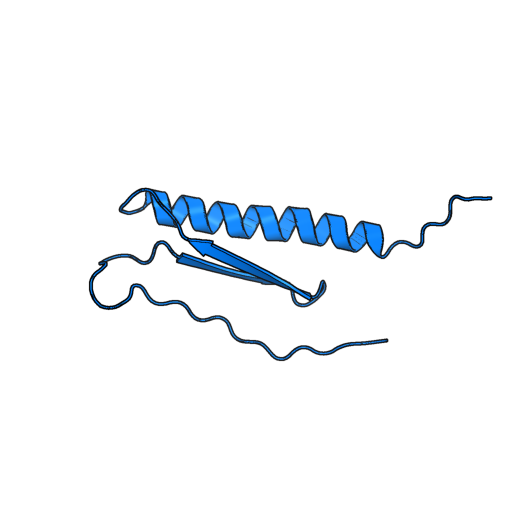3 -21.571 1.00 58.94 71 ASP A C 1
ATOM 516 O O . ASP A 1 71 ? 25.229 3.540 -21.808 1.00 58.94 71 ASP A O 1
ATOM 520 N N . GLY A 1 72 ? 23.860 5.199 -22.351 1.00 56.84 72 GLY A N 1
ATOM 521 C CA . GLY A 1 72 ? 24.604 5.746 -23.470 1.00 56.84 72 GLY A CA 1
ATOM 522 C C . GLY A 1 72 ? 25.501 6.883 -23.005 1.00 56.84 72 GLY A C 1
ATOM 523 O O . GLY A 1 72 ? 25.396 7.994 -23.514 1.00 56.84 72 GLY A O 1
ATOM 524 N N . ALA A 1 73 ? 26.366 6.636 -22.019 1.00 54.91 73 ALA A N 1
ATOM 525 C CA . ALA A 1 73 ? 27.415 7.584 -21.635 1.00 54.91 73 ALA A CA 1
ATOM 526 C C . ALA A 1 73 ? 28.628 6.890 -20.990 1.00 54.91 73 ALA A C 1
ATOM 528 O O . ALA A 1 73 ? 29.088 7.261 -19.912 1.00 54.91 73 ALA A O 1
ATOM 529 N N . PHE A 1 74 ? 29.190 5.899 -21.682 1.00 51.06 74 PHE A N 1
ATOM 530 C CA . PHE A 1 74 ? 30.626 5.625 -21.590 1.00 51.06 74 PHE A CA 1
ATOM 531 C C . PHE A 1 74 ? 31.219 5.524 -23.000 1.00 51.06 74 PHE A C 1
ATOM 533 O O . PHE A 1 74 ? 31.555 4.448 -23.492 1.00 51.06 74 PHE A O 1
ATOM 540 N N . THR A 1 75 ? 31.311 6.678 -23.658 1.00 43.50 75 THR A N 1
ATOM 541 C CA . THR A 1 75 ? 32.264 6.962 -24.741 1.00 43.50 75 THR A CA 1
ATOM 542 C C . THR A 1 75 ? 32.890 8.314 -24.482 1.00 43.50 75 THR A C 1
ATOM 544 O O . THR A 1 75 ? 32.099 9.243 -24.195 1.00 43.50 75 THR A O 1
#

Radius of gyration: 16.51 Å; chains: 1; bounding box: 47×19×39 Å